Protein AF-A0A4U9CX89-F1 (afdb_monomer)

Secondary structure (DSSP, 8-state):
-HHHHHHHHHHHS-TT---EEEE-S--SSSS---HHHHHHHHHHHHTT---EEEE--SSTT---SS---------

Mean predicted aligned error: 5.83 Å

Organism: Raoultella terrigena (NCBI:txid577)

Solvent-accessible surface area (backbone atoms only — not comparable to full-atom values): 5011 Å² total; per-residue (Å²): 109,69,70,57,52,54,54,48,41,74,72,75,51,62,95,85,69,78,51,67,52,77,46,66,59,58,46,90,53,89,88,49,52,42,59,68,58,41,51,56,50,51,56,59,44,53,78,67,73,51,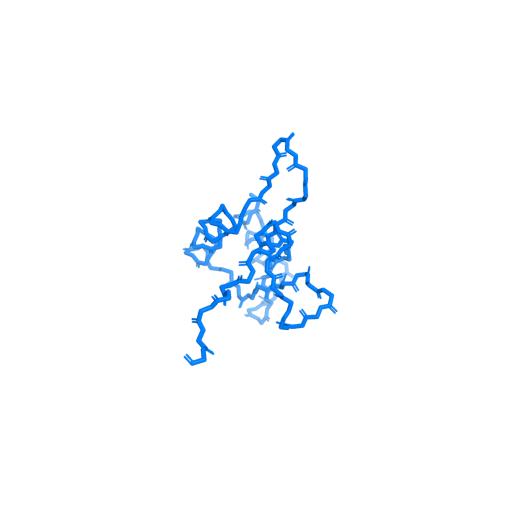74,46,78,43,76,67,61,100,49,97,85,63,72,59,90,77,66,74,79,74,82,93,76,85,132

Radius of gyration: 16.65 Å; Cα contacts (8 Å, |Δi|>4): 60; chains: 1; bounding box: 32×27×53 Å

Structure (mmCIF, N/CA/C/O backbone):
data_AF-A0A4U9CX89-F1
#
_entry.id   AF-A0A4U9CX89-F1
#
loop_
_atom_site.group_PDB
_atom_site.id
_atom_site.type_symbol
_atom_site.label_atom_id
_atom_site.label_alt_id
_atom_site.label_comp_id
_atom_site.label_asym_id
_atom_site.label_entity_id
_atom_site.label_seq_id
_atom_site.pdbx_PDB_ins_code
_atom_site.Cartn_x
_atom_site.Cartn_y
_atom_site.Cartn_z
_atom_site.occupancy
_atom_site.B_iso_or_equiv
_atom_site.auth_seq_id
_atom_site.auth_comp_id
_atom_site.auth_asym_id
_atom_site.auth_atom_id
_atom_site.pdbx_PDB_model_num
ATOM 1 N N . MET A 1 1 ? 7.484 1.810 9.458 1.00 85.06 1 MET A N 1
ATOM 2 C CA . MET A 1 1 ? 6.451 2.795 9.065 1.00 85.06 1 MET A CA 1
ATOM 3 C C . MET A 1 1 ? 5.059 2.230 9.320 1.00 85.06 1 MET A C 1
ATOM 5 O O . MET A 1 1 ? 4.369 2.819 10.134 1.00 85.06 1 MET A O 1
ATOM 9 N N . LEU A 1 2 ? 4.706 1.060 8.765 1.00 93.69 2 LEU A N 1
ATOM 10 C CA . LEU A 1 2 ? 3.422 0.388 9.038 1.00 93.69 2 LEU A CA 1
ATOM 11 C C . LEU A 1 2 ? 3.138 0.174 10.537 1.00 93.69 2 LEU A C 1
ATOM 13 O O . LEU A 1 2 ? 2.045 0.476 10.990 1.00 93.69 2 LEU A O 1
ATOM 17 N N . ASP A 1 3 ? 4.135 -0.229 11.329 1.00 95.19 3 ASP A N 1
ATOM 18 C CA . ASP A 1 3 ? 3.953 -0.415 12.781 1.00 95.19 3 ASP A CA 1
ATOM 19 C C . ASP A 1 3 ? 3.557 0.886 13.502 1.00 95.19 3 ASP A C 1
ATOM 21 O O . ASP A 1 3 ? 2.765 0.879 14.442 1.00 95.19 3 ASP A O 1
ATOM 25 N N . ILE A 1 4 ? 4.092 2.025 13.045 1.00 96.81 4 ILE A N 1
ATOM 26 C CA . ILE A 1 4 ? 3.721 3.342 13.577 1.00 96.81 4 ILE A CA 1
ATOM 27 C C . ILE A 1 4 ? 2.301 3.687 13.128 1.00 96.81 4 ILE A C 1
ATOM 29 O O . ILE A 1 4 ? 1.530 4.181 13.943 1.00 96.81 4 ILE A O 1
ATOM 33 N N . THR A 1 5 ? 1.937 3.395 11.877 1.00 96.75 5 THR A N 1
ATOM 34 C CA . THR A 1 5 ? 0.571 3.584 11.374 1.00 96.75 5 THR A CA 1
ATOM 35 C C . THR A 1 5 ? -0.440 2.803 12.210 1.00 96.75 5 THR A C 1
ATOM 37 O O . THR A 1 5 ? -1.398 3.400 12.690 1.00 96.75 5 THR A O 1
ATOM 40 N N . HIS A 1 6 ? -0.181 1.520 12.477 1.00 96.81 6 HIS A N 1
ATOM 41 C CA . HIS A 1 6 ? -1.007 0.684 13.357 1.00 96.81 6 HIS A CA 1
ATOM 42 C C . HIS A 1 6 ? -1.113 1.259 14.768 1.00 96.81 6 HIS A C 1
ATOM 44 O O . HIS A 1 6 ? -2.207 1.377 15.314 1.00 96.81 6 HIS A O 1
ATOM 50 N N . LYS A 1 7 ? 0.015 1.690 15.348 1.00 97.75 7 LYS A N 1
ATOM 51 C CA . LYS A 1 7 ? 0.026 2.326 16.671 1.00 97.75 7 LYS A CA 1
ATOM 52 C C . LYS A 1 7 ? -0.846 3.584 16.713 1.00 97.75 7 LYS A C 1
ATOM 54 O O . LYS A 1 7 ? -1.562 3.790 1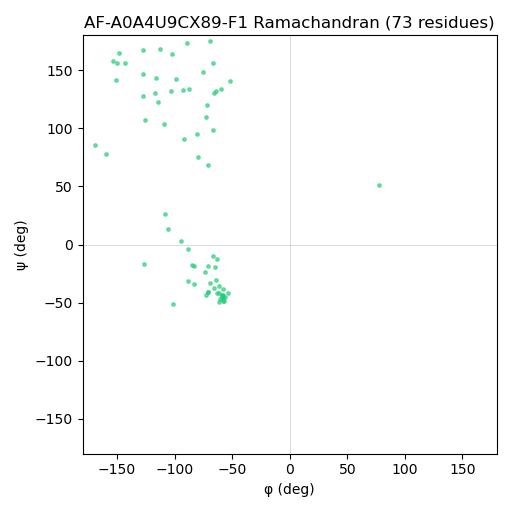7.687 1.00 97.75 7 LYS A O 1
ATOM 59 N N . MET A 1 8 ? -0.762 4.434 15.691 1.00 98.12 8 MET A N 1
ATOM 60 C CA . MET A 1 8 ? -1.545 5.669 15.631 1.00 98.12 8 MET A CA 1
ATOM 61 C C . MET A 1 8 ? -3.027 5.381 15.387 1.00 98.12 8 MET A C 1
ATOM 63 O O . MET A 1 8 ? -3.865 5.988 16.046 1.00 98.12 8 MET A O 1
ATOM 67 N N . ALA A 1 9 ? -3.357 4.430 14.509 1.00 97.50 9 ALA A N 1
ATOM 68 C CA . ALA A 1 9 ? -4.735 4.000 14.292 1.00 97.50 9 ALA A CA 1
ATOM 69 C C . ALA A 1 9 ? -5.364 3.502 15.602 1.00 97.50 9 ALA A C 1
ATOM 71 O O . ALA A 1 9 ? -6.399 4.018 16.003 1.00 97.50 9 ALA A O 1
ATOM 72 N N . GLY A 1 10 ? -4.675 2.631 16.346 1.00 97.19 10 GLY A N 1
ATOM 73 C CA . GLY A 1 10 ? -5.164 2.149 17.643 1.00 97.19 10 GLY A CA 1
ATOM 74 C C . GLY A 1 10 ? -5.277 3.225 18.733 1.00 97.19 10 GLY A C 1
ATOM 75 O O . GLY A 1 10 ? -5.982 3.021 19.716 1.00 97.19 10 GLY A O 1
ATOM 76 N N . GLN A 1 11 ? -4.591 4.366 18.595 1.00 98.25 11 GLN A N 1
ATOM 77 C CA . GLN A 1 11 ? -4.680 5.470 19.556 1.00 98.25 11 GLN A CA 1
ATOM 78 C C . GLN A 1 11 ? -5.812 6.457 19.231 1.00 98.25 11 GLN A C 1
ATOM 80 O O . GLN A 1 11 ? -6.347 7.084 20.147 1.00 98.25 11 GLN A O 1
ATOM 85 N N . TYR A 1 12 ? -6.131 6.646 17.951 1.00 98.25 12 TYR A N 1
ATOM 86 C CA . TYR A 1 12 ? -6.937 7.784 17.498 1.00 98.25 12 TYR A CA 1
ATOM 87 C C . TYR A 1 12 ? -8.168 7.417 16.668 1.00 98.25 12 TYR A C 1
ATOM 89 O O . TYR A 1 12 ? -9.036 8.272 16.499 1.00 98.25 12 TYR A O 1
ATOM 97 N N . ALA A 1 13 ? -8.241 6.203 16.131 1.00 97.75 13 ALA A N 1
ATOM 98 C CA . ALA A 1 13 ? -9.330 5.753 15.277 1.00 97.75 13 ALA A CA 1
ATOM 99 C C . ALA A 1 13 ? -10.167 4.663 15.964 1.00 97.75 13 ALA A C 1
ATOM 101 O O . ALA A 1 13 ? -9.792 4.145 17.015 1.00 97.75 13 ALA A O 1
ATOM 102 N N . ASP A 1 14 ? -11.320 4.347 15.377 1.00 97.38 14 ASP A N 1
ATOM 103 C CA . ASP A 1 14 ? -12.136 3.201 15.777 1.00 97.38 14 ASP A CA 1
ATOM 104 C C . ASP A 1 14 ? -11.743 1.928 15.006 1.00 97.38 14 ASP A C 1
ATOM 106 O O . ASP A 1 14 ? -10.940 1.961 14.070 1.00 97.38 14 ASP A O 1
ATOM 110 N N . ASP A 1 15 ? -12.337 0.799 15.396 1.00 94.19 15 ASP A N 1
ATOM 111 C CA . ASP A 1 15 ? -12.053 -0.521 14.819 1.00 94.19 15 ASP A CA 1
ATOM 112 C C . ASP A 1 15 ? -12.487 -0.665 13.345 1.00 94.19 15 ASP A C 1
ATOM 114 O O . ASP A 1 15 ? -12.153 -1.662 12.706 1.00 94.19 15 ASP A O 1
ATOM 118 N N . ALA A 1 16 ? -13.232 0.295 12.781 1.00 96.56 16 ALA A N 1
ATOM 119 C CA . ALA A 1 16 ? -13.599 0.297 11.364 1.00 96.56 16 ALA A CA 1
ATOM 120 C C . ALA A 1 16 ? -12.545 0.990 10.478 1.00 96.56 16 ALA A C 1
ATOM 122 O O . ALA A 1 16 ? -12.689 1.017 9.251 1.00 96.56 16 ALA A O 1
ATOM 123 N N . PHE A 1 17 ? -11.491 1.560 11.070 1.00 97.38 17 PHE A N 1
ATOM 124 C CA . PHE A 1 17 ? -10.431 2.239 10.336 1.00 97.38 17 PHE A CA 1
ATOM 125 C C . PHE A 1 17 ? -9.532 1.254 9.579 1.00 97.38 17 PHE A C 1
ATOM 127 O O . PHE A 1 17 ? -8.857 0.423 10.179 1.00 97.38 17 PHE A O 1
ATOM 134 N N . ILE A 1 18 ? -9.470 1.402 8.253 1.00 97.06 18 ILE A N 1
ATOM 135 C CA . ILE A 1 18 ? -8.656 0.557 7.369 1.00 97.06 18 ILE A CA 1
ATOM 136 C C . ILE A 1 18 ? -7.326 1.220 6.989 1.00 97.06 18 ILE A C 1
ATOM 138 O O . ILE A 1 18 ? -7.257 2.419 6.705 1.00 97.06 18 ILE A O 1
ATOM 142 N N . ILE A 1 19 ? -6.267 0.421 6.897 1.00 97.25 19 ILE A N 1
ATOM 143 C CA . ILE A 1 19 ? -4.926 0.832 6.486 1.00 97.25 19 ILE A CA 1
ATOM 144 C C . ILE A 1 19 ? -4.585 0.152 5.164 1.00 97.25 19 ILE A C 1
ATOM 146 O O . ILE A 1 19 ? -4.544 -1.071 5.055 1.00 97.25 19 ILE A O 1
ATOM 150 N N . GLY A 1 20 ? -4.276 0.957 4.150 1.00 96.25 20 GLY A N 1
ATOM 151 C CA . GLY A 1 20 ? -3.840 0.450 2.855 1.00 96.25 20 GLY A CA 1
ATOM 152 C C . GLY A 1 20 ? -2.545 1.063 2.368 1.00 96.25 20 GLY A C 1
ATOM 153 O O . GLY A 1 20 ? -2.048 2.056 2.903 1.00 96.25 20 GLY A O 1
ATOM 154 N N . TYR A 1 21 ? -1.997 0.443 1.329 1.00 96.38 21 TYR A N 1
ATOM 155 C CA . TYR A 1 21 ? -0.753 0.862 0.699 1.00 96.38 21 TYR A CA 1
ATOM 156 C C . TYR A 1 21 ? -0.950 1.026 -0.804 1.00 96.38 21 TYR A C 1
ATOM 158 O O . TYR A 1 21 ? -1.447 0.129 -1.490 1.00 96.38 21 TYR A O 1
ATOM 166 N N . ARG A 1 22 ? -0.560 2.194 -1.318 1.00 95.56 22 ARG A N 1
ATOM 167 C CA . ARG A 1 22 ? -0.583 2.509 -2.745 1.00 95.56 22 ARG A CA 1
ATOM 168 C C . ARG A 1 22 ? 0.824 2.422 -3.304 1.00 95.56 22 ARG A C 1
ATOM 170 O O . ARG A 1 22 ? 1.735 3.034 -2.754 1.00 95.56 22 ARG A O 1
ATOM 177 N N . PHE A 1 23 ? 0.971 1.731 -4.425 1.00 93.56 23 PHE A N 1
ATOM 178 C CA . PHE A 1 23 ? 2.264 1.507 -5.060 1.00 93.56 23 PHE A CA 1
ATOM 179 C C . PHE A 1 23 ? 2.151 1.538 -6.584 1.00 93.56 23 PHE A C 1
ATOM 181 O O . PHE A 1 23 ? 1.081 1.299 -7.154 1.00 93.56 23 PHE A O 1
ATOM 188 N N . SER A 1 24 ? 3.277 1.837 -7.226 1.00 93.31 24 SER A N 1
ATOM 189 C CA . SER A 1 24 ? 3.503 1.567 -8.644 1.00 93.31 24 SER A CA 1
ATOM 190 C C . SER A 1 24 ? 4.180 0.199 -8.755 1.00 93.31 24 SER A C 1
ATOM 192 O O . SER A 1 24 ? 5.107 -0.052 -7.990 1.00 93.31 24 SER A O 1
ATOM 194 N N . PRO A 1 25 ? 3.728 -0.700 -9.644 1.00 93.69 25 PRO A N 1
ATOM 195 C CA . PRO A 1 25 ? 4.235 -2.072 -9.673 1.00 93.69 25 PRO A CA 1
ATOM 196 C C . PRO A 1 25 ? 5.653 -2.208 -10.245 1.00 93.69 25 PRO A C 1
ATOM 198 O O . PRO A 1 25 ? 6.332 -3.190 -9.959 1.00 93.69 25 PRO A O 1
ATOM 201 N N . GLU A 1 26 ? 6.081 -1.252 -11.067 1.00 95.31 26 GLU A N 1
ATOM 202 C CA . GLU A 1 26 ? 7.335 -1.278 -11.820 1.00 95.31 26 GLU A CA 1
ATOM 203 C C . GLU A 1 26 ? 7.807 0.161 -12.101 1.00 95.31 26 GLU A C 1
ATOM 205 O O . GLU A 1 26 ? 6.985 1.085 -12.136 1.00 95.31 26 GLU A O 1
ATOM 210 N N . GLU A 1 27 ? 9.104 0.336 -12.361 1.00 94.94 27 GLU A N 1
ATOM 211 C CA . GLU A 1 27 ? 9.756 1.605 -12.732 1.00 94.94 27 GLU A CA 1
ATOM 212 C C . GLU A 1 27 ? 10.575 1.446 -14.025 1.00 94.94 27 GLU A C 1
ATOM 214 O O . GLU A 1 27 ? 11.122 0.374 -14.288 1.00 94.94 27 GLU A O 1
ATOM 219 N N . LEU A 1 28 ? 10.659 2.493 -14.852 1.00 93.62 28 LEU A N 1
ATOM 220 C CA . LEU A 1 28 ? 11.363 2.434 -16.148 1.00 93.62 28 LEU A CA 1
ATOM 221 C C . LEU A 1 28 ? 12.874 2.644 -16.011 1.00 93.62 28 LEU A C 1
ATOM 223 O O . LEU A 1 28 ? 13.633 2.347 -16.930 1.00 93.62 28 LEU A O 1
ATOM 227 N N . GLU A 1 29 ? 13.294 3.206 -14.888 1.00 93.12 29 GLU A N 1
ATOM 228 C CA . GLU A 1 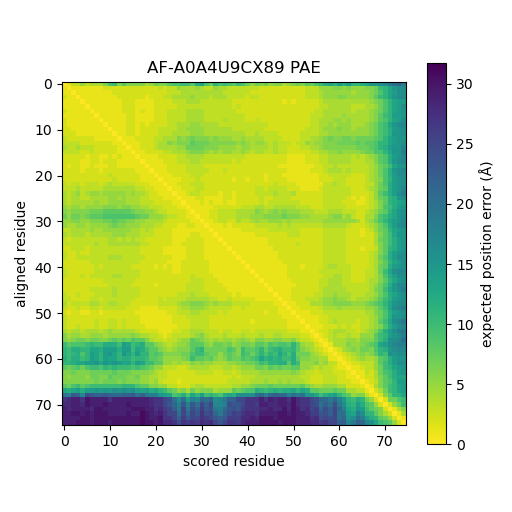29 ? 14.668 3.532 -14.572 1.00 93.12 29 GLU A CA 1
ATOM 229 C C . GLU A 1 29 ? 15.537 2.272 -14.420 1.00 93.12 29 GLU A C 1
ATOM 231 O O . GLU A 1 29 ? 15.061 1.170 -14.126 1.00 93.12 29 GLU A O 1
ATOM 236 N N . GLU A 1 30 ? 16.843 2.460 -14.619 1.00 92.88 30 GLU A N 1
ATOM 237 C CA . GLU A 1 30 ? 17.872 1.445 -14.401 1.00 92.88 30 GLU A CA 1
ATOM 238 C C . GLU A 1 30 ? 18.936 2.009 -13.441 1.00 92.88 30 GLU A C 1
ATOM 240 O O . GLU A 1 30 ? 19.712 2.886 -13.841 1.00 92.88 30 GLU A O 1
ATOM 245 N N . PRO A 1 31 ? 18.987 1.547 -12.175 1.00 92.44 31 PRO A N 1
ATOM 246 C CA . PRO A 1 31 ? 18.115 0.535 -11.565 1.00 92.44 31 PRO A CA 1
ATOM 247 C C . PRO A 1 31 ? 16.712 1.081 -11.243 1.00 92.44 31 PRO A C 1
ATOM 249 O O . PRO A 1 31 ? 16.570 2.246 -10.877 1.00 92.44 31 PRO A O 1
ATOM 252 N N . GLY A 1 32 ? 15.700 0.218 -11.312 1.00 93.12 32 GLY A N 1
ATOM 253 C CA . GLY A 1 32 ? 14.318 0.526 -10.933 1.00 93.12 32 GLY A CA 1
ATOM 254 C C . GLY A 1 32 ? 13.609 -0.709 -10.379 1.00 93.12 32 GLY A C 1
ATOM 255 O O . GLY A 1 32 ? 14.091 -1.831 -10.541 1.00 93.12 32 GLY A O 1
ATOM 256 N N . ILE A 1 33 ? 12.468 -0.509 -9.720 1.00 95.38 33 ILE A N 1
ATOM 257 C CA . ILE A 1 33 ? 11.654 -1.600 -9.162 1.00 95.38 33 ILE A CA 1
ATOM 258 C C . ILE A 1 33 ? 11.115 -2.497 -10.288 1.00 95.38 33 ILE A C 1
ATOM 260 O O . ILE A 1 33 ? 10.568 -2.013 -11.288 1.00 95.38 33 ILE A O 1
ATOM 264 N N . ARG A 1 34 ? 11.252 -3.819 -10.137 1.00 95.00 34 ARG A N 1
ATOM 265 C CA . ARG A 1 34 ? 10.658 -4.825 -11.032 1.00 95.00 34 ARG A CA 1
ATOM 266 C C . ARG A 1 34 ? 9.419 -5.447 -10.391 1.00 95.00 34 ARG A C 1
ATOM 268 O O . ARG A 1 34 ? 9.202 -5.343 -9.184 1.00 95.00 34 ARG A O 1
ATOM 275 N N . PHE A 1 35 ? 8.596 -6.111 -11.200 1.00 93.31 35 PHE A N 1
ATOM 276 C CA . PHE A 1 35 ? 7.350 -6.701 -10.711 1.00 93.31 35 PHE A CA 1
ATOM 277 C C . PHE A 1 35 ? 7.581 -7.712 -9.575 1.00 93.31 35 PHE A C 1
ATOM 279 O O . PHE A 1 35 ? 6.840 -7.707 -8.593 1.00 93.31 35 PHE A O 1
ATOM 286 N N . ASP A 1 36 ? 8.651 -8.506 -9.656 1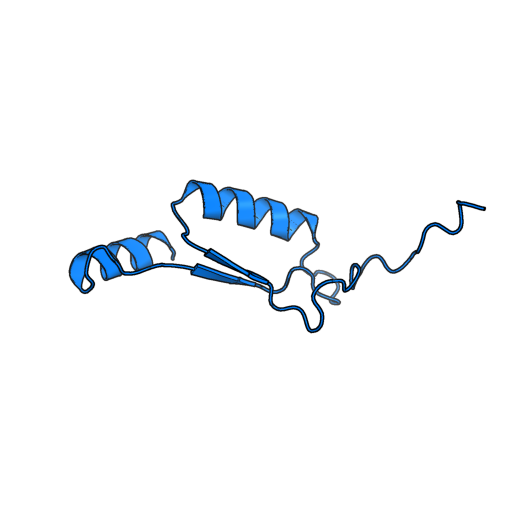.00 94.81 36 ASP A N 1
ATOM 287 C CA . ASP A 1 36 ? 9.021 -9.471 -8.614 1.00 94.81 36 ASP A CA 1
ATOM 288 C C . ASP A 1 36 ? 9.430 -8.791 -7.296 1.00 94.81 36 ASP A C 1
ATOM 290 O O . ASP A 1 36 ? 9.054 -9.258 -6.218 1.00 94.81 36 ASP A O 1
ATOM 294 N N . ASP A 1 37 ? 10.128 -7.650 -7.359 1.00 96.00 37 ASP A N 1
ATOM 295 C CA . ASP A 1 37 ? 10.469 -6.855 -6.172 1.00 96.00 37 ASP A CA 1
ATOM 296 C C . ASP A 1 37 ? 9.201 -6.329 -5.491 1.00 96.00 37 ASP A C 1
ATOM 298 O O . ASP A 1 37 ? 9.062 -6.376 -4.262 1.00 96.00 37 ASP A O 1
ATOM 302 N N . THR A 1 38 ? 8.243 -5.862 -6.299 1.00 95.56 38 THR A N 1
ATOM 303 C CA . THR A 1 38 ? 6.932 -5.444 -5.810 1.00 95.56 38 THR A CA 1
ATOM 304 C C . THR A 1 38 ? 6.200 -6.614 -5.164 1.00 95.56 38 THR A C 1
ATOM 306 O O . THR A 1 38 ? 5.740 -6.469 -4.034 1.00 95.56 38 THR A O 1
ATOM 309 N N . LEU A 1 39 ? 6.109 -7.780 -5.813 1.00 95.00 39 LEU A N 1
ATOM 310 C CA . LEU A 1 39 ? 5.452 -8.958 -5.235 1.00 95.00 39 LEU A CA 1
ATOM 311 C C . LEU A 1 39 ? 6.061 -9.340 -3.884 1.00 95.00 39 LEU A C 1
ATOM 313 O O . LEU A 1 39 ? 5.325 -9.528 -2.913 1.00 95.00 39 LEU A O 1
ATOM 317 N N . TYR A 1 40 ? 7.390 -9.354 -3.788 1.00 96.50 40 TYR A N 1
ATOM 318 C CA . TYR A 1 40 ? 8.085 -9.603 -2.530 1.00 96.50 40 TYR A CA 1
ATOM 319 C C . TYR A 1 40 ? 7.685 -8.597 -1.439 1.00 96.50 40 TYR A C 1
ATOM 321 O O . TYR A 1 40 ? 7.389 -8.986 -0.305 1.00 96.50 40 TYR A O 1
ATOM 329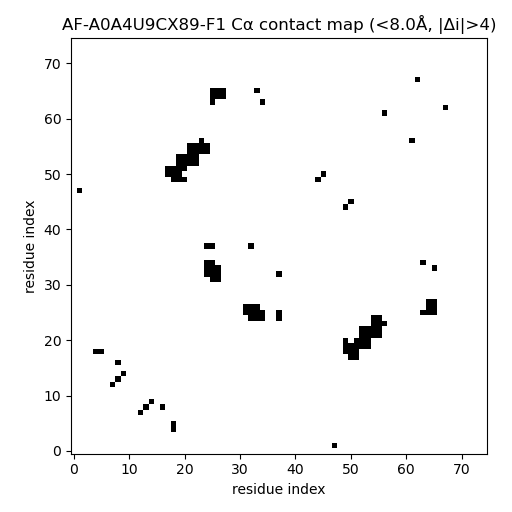 N N . LEU A 1 41 ? 7.627 -7.301 -1.760 1.00 95.31 41 LEU A N 1
ATOM 330 C CA . LEU A 1 41 ? 7.166 -6.273 -0.824 1.00 95.31 41 LEU A CA 1
ATOM 331 C C . LEU A 1 41 ? 5.715 -6.519 -0.383 1.00 95.31 41 LEU A C 1
ATOM 333 O O . LEU A 1 41 ? 5.419 -6.450 0.814 1.00 95.31 41 LEU A O 1
ATOM 337 N N . LEU A 1 42 ? 4.820 -6.811 -1.328 1.00 95.00 42 LEU A N 1
ATOM 338 C CA . LEU A 1 42 ? 3.401 -7.036 -1.056 1.00 95.00 42 LEU A CA 1
ATOM 339 C C . LEU A 1 42 ? 3.183 -8.224 -0.120 1.00 95.00 42 LEU A C 1
ATOM 341 O O . LEU A 1 42 ? 2.403 -8.105 0.823 1.00 95.00 42 LEU A O 1
ATOM 345 N N . GLU A 1 43 ? 3.917 -9.323 -0.301 1.00 95.25 43 GLU A N 1
ATOM 346 C CA . GLU A 1 43 ? 3.877 -10.468 0.615 1.00 95.25 43 GLU A CA 1
ATOM 347 C C . GLU A 1 43 ? 4.255 -10.069 2.049 1.00 95.25 43 GLU A C 1
ATOM 349 O O . GLU A 1 43 ? 3.594 -10.464 3.015 1.00 95.25 43 GLU A O 1
ATOM 354 N N . LYS A 1 44 ? 5.300 -9.244 2.216 1.00 95.44 44 LYS A N 1
ATOM 355 C CA . LYS A 1 44 ? 5.716 -8.769 3.546 1.00 95.44 44 LYS A CA 1
ATOM 356 C C . LYS A 1 44 ? 4.720 -7.797 4.165 1.00 95.44 44 LYS A C 1
ATOM 358 O O . LYS A 1 44 ? 4.593 -7.789 5.388 1.00 95.44 44 LYS A O 1
ATOM 363 N N . LEU A 1 45 ? 4.045 -6.977 3.362 1.00 94.81 45 LEU A N 1
ATOM 364 C CA . LEU A 1 45 ? 3.013 -6.056 3.841 1.00 94.81 45 LEU A CA 1
ATOM 365 C C . LEU A 1 45 ? 1.732 -6.797 4.231 1.00 94.81 45 LEU A C 1
ATOM 367 O O . LEU A 1 45 ? 1.192 -6.536 5.303 1.00 94.81 45 LEU A O 1
ATOM 371 N N . ALA A 1 46 ? 1.295 -7.763 3.421 1.00 92.75 46 ALA A N 1
ATOM 372 C CA . ALA A 1 46 ? 0.129 -8.592 3.711 1.00 92.75 46 ALA A CA 1
ATOM 373 C C . ALA A 1 46 ? 0.298 -9.352 5.037 1.00 92.75 46 ALA A C 1
ATOM 375 O O . ALA A 1 46 ? -0.590 -9.331 5.886 1.00 92.75 46 ALA A O 1
ATOM 376 N N . ALA A 1 47 ? 1.484 -9.923 5.281 1.00 95.44 47 ALA A N 1
ATOM 377 C CA . ALA A 1 47 ? 1.804 -10.601 6.539 1.00 95.44 47 ALA A CA 1
ATOM 378 C C . ALA A 1 47 ? 1.796 -9.680 7.781 1.00 95.44 47 ALA A C 1
ATOM 380 O O . ALA A 1 47 ? 1.835 -10.172 8.907 1.00 95.44 47 ALA A O 1
ATOM 381 N N . ARG A 1 48 ? 1.766 -8.354 7.597 1.00 94.88 48 ARG A N 1
ATOM 382 C CA . ARG A 1 48 ? 1.769 -7.343 8.670 1.00 94.88 48 ARG A CA 1
ATOM 383 C C . ARG A 1 48 ? 0.406 -6.669 8.880 1.00 94.88 48 ARG A C 1
ATOM 385 O O . ARG A 1 48 ? 0.337 -5.651 9.568 1.00 94.88 48 ARG A O 1
ATOM 392 N N . GLY A 1 49 ? -0.663 -7.226 8.309 1.00 93.50 49 GLY A N 1
ATOM 393 C CA . GLY A 1 49 ? -2.033 -6.765 8.549 1.00 93.50 49 GLY A CA 1
ATOM 394 C C . GLY A 1 49 ? -2.381 -5.489 7.789 1.00 93.50 49 GLY A C 1
ATOM 395 O O . GLY A 1 49 ? -2.812 -4.514 8.392 1.00 93.50 49 GLY A O 1
ATOM 396 N N . LEU A 1 50 ? -2.131 -5.473 6.481 1.00 95.69 50 LEU A N 1
ATOM 397 C CA . LEU A 1 50 ? -2.635 -4.431 5.590 1.00 95.69 50 LEU A CA 1
ATOM 398 C C . LEU A 1 50 ? -4.036 -4.814 5.088 1.00 95.69 50 LEU A C 1
ATOM 400 O O . LEU A 1 50 ? -4.221 -5.942 4.636 1.00 95.69 50 LEU A O 1
ATOM 404 N N . ASP A 1 51 ? -4.990 -3.884 5.108 1.00 96.25 51 ASP A N 1
ATOM 405 C CA . ASP A 1 51 ? -6.386 -4.160 4.741 1.00 96.25 51 ASP A CA 1
ATOM 406 C C . ASP A 1 51 ? -6.629 -4.105 3.231 1.00 96.25 51 ASP A C 1
ATOM 408 O O . ASP A 1 51 ? -7.455 -4.844 2.695 1.00 96.25 51 ASP A O 1
ATOM 412 N N . TYR A 1 52 ? -5.921 -3.221 2.519 1.00 96.12 52 TYR A N 1
ATOM 413 C CA . TYR A 1 52 ? -6.063 -3.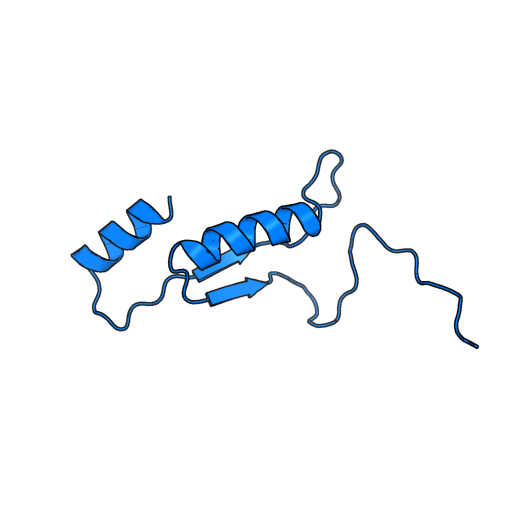101 1.071 1.00 96.12 52 TYR A CA 1
ATOM 414 C C . TYR A 1 52 ? -4.789 -2.648 0.361 1.00 96.12 52 TYR A C 1
ATOM 416 O O . TYR A 1 52 ? -3.918 -1.963 0.901 1.00 96.12 52 TYR A O 1
ATOM 424 N N . LEU A 1 53 ? -4.728 -3.000 -0.919 1.00 94.81 53 LEU A N 1
ATOM 425 C CA . LEU A 1 53 ? -3.675 -2.615 -1.842 1.00 94.81 53 LEU A CA 1
ATOM 426 C C . LEU A 1 53 ? -4.262 -1.774 -2.968 1.00 94.81 53 LEU A C 1
ATOM 428 O O . LEU A 1 53 ? -5.247 -2.156 -3.595 1.00 94.81 53 LEU A O 1
ATOM 432 N N . HIS A 1 54 ? -3.639 -0.631 -3.239 1.00 94.81 54 HIS A N 1
ATOM 433 C CA . HIS A 1 54 ? -4.019 0.242 -4.342 1.00 94.81 54 HIS A CA 1
ATOM 434 C C . HIS A 1 54 ? -2.941 0.183 -5.428 1.00 94.81 54 HIS A C 1
ATOM 436 O O . HIS A 1 54 ? -1.891 0.820 -5.325 1.00 94.81 54 HIS A O 1
ATOM 442 N N . PHE A 1 55 ? -3.245 -0.547 -6.501 1.00 91.88 55 PHE A N 1
ATOM 443 C CA . PHE A 1 55 ? -2.432 -0.584 -7.715 1.00 91.88 55 PHE A CA 1
ATOM 444 C C . PHE A 1 55 ? -2.572 0.722 -8.499 1.00 91.88 55 PHE A C 1
ATOM 446 O O . PHE A 1 55 ? -3.613 1.000 -9.095 1.00 91.88 55 PHE A O 1
ATOM 453 N N . SER A 1 56 ? -1.514 1.530 -8.519 1.00 90.94 56 SER A N 1
ATOM 454 C CA . SER A 1 56 ? -1.468 2.764 -9.301 1.00 90.94 56 SER A CA 1
ATOM 455 C C . SER A 1 56 ? -1.163 2.471 -10.772 1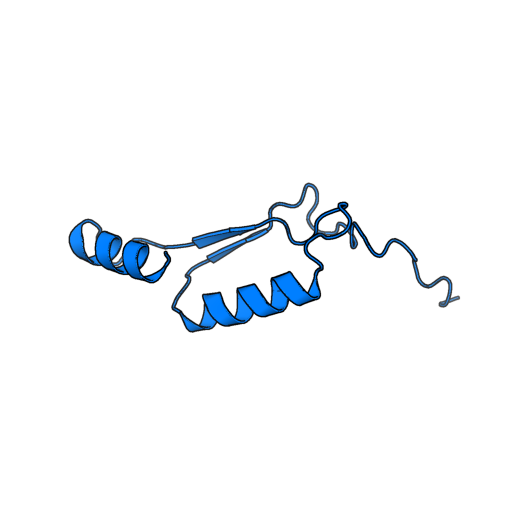.00 90.94 56 SER A C 1
ATOM 457 O O . SER A 1 56 ? -0.052 2.713 -11.247 1.00 90.94 56 SER A O 1
ATOM 459 N N . VAL A 1 57 ? -2.151 1.967 -11.509 1.00 86.81 57 VAL A N 1
ATOM 460 C CA . VAL A 1 57 ? -2.048 1.717 -12.955 1.00 86.81 57 VAL A CA 1
ATOM 461 C C . VAL A 1 57 ? -3.033 2.586 -13.734 1.00 86.81 57 VAL A C 1
ATOM 463 O O . VAL A 1 57 ? -4.151 2.825 -13.292 1.00 86.81 57 VAL A O 1
ATOM 466 N N . GLY A 1 58 ? -2.623 3.062 -14.915 1.00 82.69 58 GLY A N 1
ATOM 467 C CA . GLY A 1 58 ? -3.489 3.869 -15.787 1.00 82.69 58 GLY A CA 1
ATOM 468 C C . GLY A 1 58 ? -4.623 3.078 -16.453 1.00 82.69 58 GLY A C 1
ATOM 469 O O . GLY A 1 58 ? -5.595 3.673 -16.903 1.00 82.69 58 GLY A O 1
ATOM 470 N N . ALA A 1 59 ? -4.510 1.747 -16.513 1.00 84.12 59 ALA A N 1
ATOM 471 C CA . ALA A 1 59 ? -5.532 0.836 -17.025 1.00 84.12 59 ALA A CA 1
ATOM 472 C C . ALA A 1 59 ? -5.421 -0.529 -16.327 1.00 84.12 59 ALA A C 1
ATOM 474 O O . ALA A 1 59 ? -4.312 -1.011 -16.099 1.00 84.12 59 ALA A O 1
ATOM 475 N N . SER A 1 60 ? -6.556 -1.166 -16.017 1.00 78.38 60 SER A N 1
ATOM 476 C CA . SER A 1 60 ? -6.612 -2.396 -15.206 1.00 78.38 60 SER A CA 1
ATOM 477 C C . SER A 1 60 ? -5.932 -3.612 -15.840 1.00 78.38 60 SER A C 1
ATOM 479 O O . SER A 1 60 ? -5.424 -4.461 -15.121 1.00 78.38 60 SER A O 1
ATOM 481 N N . LEU A 1 61 ? -5.917 -3.701 -17.174 1.00 83.44 61 LEU A N 1
ATOM 482 C CA . LEU A 1 61 ? -5.322 -4.813 -17.931 1.00 83.44 61 LEU A CA 1
ATOM 483 C C . LEU A 1 61 ? -4.032 -4.400 -18.649 1.00 83.44 61 LEU A C 1
ATOM 485 O O . LEU A 1 61 ? -3.686 -4.948 -19.695 1.00 83.44 61 LEU A O 1
ATOM 489 N N . ARG A 1 62 ? -3.339 -3.381 -18.131 1.00 84.38 62 ARG A N 1
ATOM 490 C CA . ARG A 1 62 ? -2.063 -2.956 -18.702 1.00 84.38 62 ARG A CA 1
ATOM 491 C C . ARG A 1 62 ? -1.022 -4.078 -18.512 1.00 84.38 62 ARG A C 1
ATOM 493 O O . ARG A 1 62 ? -0.883 -4.553 -17.387 1.00 84.38 62 ARG A O 1
ATOM 500 N N . PRO A 1 63 ? -0.287 -4.483 -19.565 1.00 87.56 63 PRO A N 1
ATOM 501 C CA . PRO A 1 63 ? 0.844 -5.400 -19.429 1.00 87.56 63 PRO A CA 1
ATOM 502 C C . PRO A 1 63 ? 2.025 -4.726 -18.712 1.00 87.56 63 PRO A C 1
ATOM 504 O O . PRO A 1 63 ? 1.983 -3.521 -18.438 1.00 87.56 63 PRO A O 1
ATOM 507 N N . SER A 1 64 ? 3.081 -5.498 -18.434 1.00 90.00 64 SER A N 1
ATOM 508 C CA . SER A 1 64 ? 4.315 -4.965 -17.847 1.00 90.00 64 SER A CA 1
ATOM 509 C C . SER A 1 64 ? 4.836 -3.772 -18.650 1.00 90.00 64 SER A C 1
ATOM 511 O O . SER A 1 64 ? 4.753 -3.716 -19.881 1.00 90.00 64 SER A O 1
ATOM 513 N N . ILE A 1 65 ? 5.342 -2.781 -17.924 1.00 91.50 65 ILE A N 1
ATOM 514 C CA . ILE A 1 65 ? 5.922 -1.569 -18.510 1.00 91.50 65 ILE A CA 1
ATOM 515 C C . ILE A 1 65 ? 7.392 -1.787 -18.878 1.00 91.50 65 ILE A C 1
ATOM 517 O O . ILE A 1 65 ? 7.943 -1.010 -19.654 1.00 91.50 65 ILE A O 1
ATOM 521 N N . VAL A 1 66 ? 7.997 -2.831 -18.306 1.00 92.12 66 VAL A N 1
ATOM 522 C CA . VAL A 1 66 ? 9.397 -3.217 -18.475 1.00 92.12 66 VAL A CA 1
ATOM 523 C C . VAL A 1 66 ? 9.501 -4.380 -19.466 1.00 92.12 66 VAL A C 1
ATOM 525 O O . VAL A 1 66 ? 10.234 -4.282 -20.449 1.00 92.12 66 VAL A O 1
ATOM 528 N N . ASP A 1 67 ? 8.728 -5.454 -19.274 1.00 87.38 67 ASP A N 1
ATOM 529 C CA . ASP A 1 67 ? 8.669 -6.589 -20.198 1.00 87.38 67 ASP A CA 1
ATOM 530 C C . ASP A 1 67 ? 7.562 -6.406 -21.243 1.00 87.38 67 ASP A C 1
ATOM 532 O O . ASP A 1 67 ? 6.401 -6.778 -21.069 1.00 87.38 67 ASP A O 1
ATOM 536 N N . THR A 1 68 ? 7.945 -5.796 -22.361 1.00 83.62 68 THR A N 1
ATOM 537 C CA . THR A 1 68 ? 7.047 -5.497 -23.487 1.00 83.62 68 THR A CA 1
ATOM 538 C C . THR A 1 68 ? 7.065 -6.570 -24.579 1.00 83.62 68 THR A C 1
ATOM 540 O O . THR A 1 68 ? 6.381 -6.429 -25.597 1.00 83.62 68 THR A O 1
ATOM 543 N N . ARG A 1 69 ? 7.820 -7.663 -24.396 1.00 75.12 69 ARG A N 1
ATOM 544 C CA . ARG A 1 69 ? 7.914 -8.743 -25.386 1.00 75.12 69 ARG A CA 1
ATOM 545 C C . ARG A 1 69 ? 6.705 -9.665 -25.264 1.00 75.12 69 ARG A C 1
ATOM 547 O O . ARG A 1 69 ? 6.681 -10.600 -24.471 1.00 75.12 69 ARG A O 1
ATOM 554 N N . ARG A 1 70 ? 5.691 -9.413 -26.088 1.00 53.50 70 ARG A N 1
ATOM 555 C CA . ARG A 1 70 ? 4.589 -10.352 -26.321 1.00 53.50 70 ARG A CA 1
ATOM 556 C C . ARG A 1 70 ? 5.154 -11.668 -26.875 1.00 53.50 70 ARG A C 1
ATOM 558 O O . ARG A 1 70 ? 5.972 -11.653 -27.789 1.00 53.50 70 ARG A O 1
ATOM 565 N N . SER A 1 71 ? 4.708 -12.804 -26.338 1.00 53.56 71 SER A N 1
ATOM 566 C CA . SER A 1 71 ? 4.933 -14.112 -26.948 1.00 53.56 71 SER A CA 1
ATOM 567 C C . SER A 1 71 ? 4.157 -14.190 -28.265 1.00 53.56 71 SER A C 1
ATOM 569 O O . SER A 1 71 ? 2.954 -14.461 -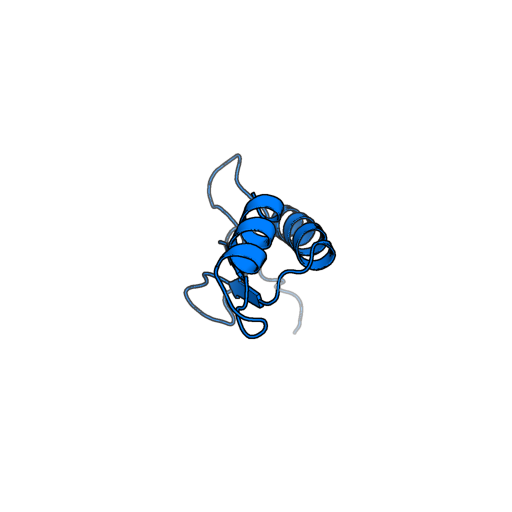28.277 1.00 53.56 71 SER A O 1
ATOM 571 N N . ASP A 1 72 ? 4.846 -13.957 -29.373 1.00 48.97 72 ASP A N 1
ATOM 572 C CA . ASP A 1 72 ? 4.409 -14.363 -30.708 1.00 48.97 72 ASP A CA 1
ATOM 573 C C . ASP A 1 72 ? 4.519 -15.893 -30.832 1.00 48.97 72 ASP A C 1
ATOM 575 O O . ASP A 1 72 ? 5.393 -16.425 -31.512 1.00 48.97 72 ASP A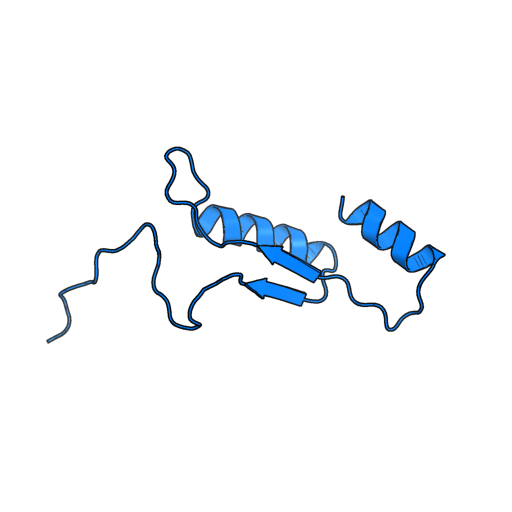 O 1
ATOM 579 N N . ALA A 1 73 ? 3.675 -16.618 -30.095 1.00 49.09 73 ALA A N 1
ATOM 580 C CA . ALA A 1 73 ? 3.524 -18.066 -30.207 1.00 49.09 73 ALA A CA 1
ATOM 581 C C . ALA A 1 73 ? 2.173 -18.510 -29.629 1.00 49.09 73 ALA A C 1
ATOM 583 O O . ALA A 1 73 ? 2.099 -18.991 -28.500 1.00 49.09 73 ALA A O 1
ATOM 584 N N . ALA A 1 74 ? 1.111 -18.306 -30.406 1.00 44.97 74 ALA A N 1
ATOM 585 C CA . ALA A 1 74 ? -0.073 -19.164 -30.445 1.00 44.97 74 ALA A CA 1
ATOM 586 C C . ALA A 1 74 ? -0.928 -18.738 -31.651 1.00 44.97 74 ALA A C 1
ATOM 588 O O . ALA A 1 74 ? -1.812 -17.890 -31.522 1.00 44.97 74 ALA A O 1
ATOM 589 N N . ASP A 1 75 ? -0.584 -19.301 -32.808 1.00 41.97 75 ASP A N 1
ATOM 590 C CA . ASP A 1 75 ? -1.514 -19.657 -33.886 1.00 41.97 75 ASP A CA 1
ATOM 591 C C . ASP A 1 75 ? -1.566 -21.197 -33.897 1.00 41.97 75 ASP A C 1
ATOM 593 O O . ASP A 1 75 ? -0.481 -21.801 -33.688 1.00 41.97 75 ASP A O 1
#

Nearest PDB structures (foldseek):
  5ocs-assembly1_D  TM=8.197E-01  e=2.185E+00  Cupriavidus metallidurans
  5ogt-assembly1_A  TM=6.575E-01  e=1.102E+00  Thermus scotoductus SA-01

pLDDT: mean 89.69, std 13.0, range [41.97, 98.25]

InterPro domains:
  IPR013785 Aldolase-type TIM barrel [G3DSA:3.20.20.70] (1-74)

Sequence (75 aa):
MLDITHKMAGQYADDAFIIGYRFSPEELEEPGIRFDDTLYLLEKLAARGLDYLHFSVGASLRPSIVDTRRSDAAD

Foldseek 3Di:
DVVVVVVVCVVPHDPVDAAEDEDEQWDPDVVIHHNVNSVVVVVVVVVVDHPDYHHPDPDPPDDDPHPPDDPPDDD